Protein AF-A0A0H4T1W1-F1 (afdb_monomer_lite)

Structure (mmCIF, N/CA/C/O backbone):
data_AF-A0A0H4T1W1-F1
#
_entry.id   AF-A0A0H4T1W1-F1
#
loop_
_atom_site.group_PDB
_atom_site.id
_atom_site.type_symbol
_atom_site.label_atom_id
_atom_site.label_alt_id
_atom_site.label_comp_id
_atom_site.label_asym_id
_atom_site.label_entity_id
_atom_site.label_seq_id
_atom_site.pdbx_PDB_ins_code
_atom_site.Cartn_x
_atom_site.Cartn_y
_atom_site.Cartn_z
_atom_site.occupancy
_atom_site.B_iso_or_equiv
_atom_site.auth_seq_id
_atom_site.auth_comp_id
_atom_site.auth_asym_id
_atom_site.auth_atom_id
_atom_site.pdbx_PDB_model_num
ATOM 1 N N . MET A 1 1 ? 14.335 -17.352 -8.010 1.00 75.31 1 MET A N 1
ATOM 2 C CA . MET A 1 1 ? 13.497 -16.190 -8.379 1.00 75.31 1 MET A CA 1
ATOM 3 C C . MET A 1 1 ? 12.056 -16.653 -8.461 1.00 75.31 1 MET A C 1
ATOM 5 O O . MET A 1 1 ? 11.829 -17.712 -9.032 1.00 75.31 1 MET A O 1
ATOM 9 N N . LEU A 1 2 ? 11.121 -15.922 -7.853 1.00 85.44 2 LEU A N 1
ATOM 10 C CA . LEU A 1 2 ? 9.696 -16.267 -7.869 1.00 85.44 2 LEU A CA 1
ATOM 11 C C . LEU A 1 2 ? 9.125 -16.015 -9.271 1.00 85.44 2 LEU A C 1
ATOM 13 O O . LEU A 1 2 ? 9.263 -14.909 -9.785 1.00 85.44 2 LEU A O 1
ATOM 17 N N . MET A 1 3 ? 8.531 -17.041 -9.879 1.00 88.12 3 MET A N 1
ATOM 18 C CA . MET A 1 3 ? 7.918 -16.985 -11.210 1.00 88.12 3 MET A CA 1
ATOM 19 C C . MET A 1 3 ? 6.800 -18.039 -11.299 1.00 88.12 3 MET A C 1
ATOM 21 O O . MET A 1 3 ? 6.952 -19.116 -10.705 1.00 88.12 3 MET A O 1
ATOM 25 N N . PRO A 1 4 ? 5.686 -17.795 -12.015 1.00 91.62 4 PRO A N 1
ATOM 26 C CA . PRO A 1 4 ? 4.668 -18.810 -12.248 1.00 91.62 4 PRO A CA 1
ATOM 27 C C . PRO A 1 4 ? 5.246 -20.013 -12.999 1.00 91.62 4 PRO A C 1
ATOM 29 O O . PRO A 1 4 ? 5.919 -19.867 -14.017 1.00 91.62 4 PRO A O 1
ATOM 32 N N . LYS A 1 5 ? 4.929 -21.229 -12.541 1.00 91.44 5 LYS A N 1
ATOM 33 C CA . LYS A 1 5 ? 5.368 -22.465 -13.213 1.00 91.44 5 LYS A CA 1
ATOM 34 C C . LYS A 1 5 ? 4.719 -22.649 -14.589 1.00 91.44 5 LYS A C 1
ATOM 36 O O . LYS A 1 5 ? 5.340 -23.174 -15.507 1.00 91.44 5 LYS A O 1
ATOM 41 N N . ARG A 1 6 ? 3.448 -22.268 -14.726 1.00 89.69 6 ARG A N 1
ATOM 42 C CA . ARG A 1 6 ? 2.686 -22.374 -15.973 1.00 89.69 6 ARG A CA 1
ATOM 43 C C . ARG A 1 6 ? 1.658 -21.256 -16.025 1.00 89.69 6 ARG A C 1
ATOM 45 O O . ARG A 1 6 ? 0.899 -21.075 -15.078 1.00 89.69 6 ARG A O 1
ATOM 52 N N . THR A 1 7 ? 1.594 -20.570 -17.158 1.00 89.19 7 THR A N 1
ATOM 53 C CA . THR A 1 7 ? 0.636 -19.486 -17.393 1.00 89.19 7 THR A CA 1
ATOM 54 C C . THR A 1 7 ? -0.162 -19.796 -18.650 1.00 89.19 7 THR A C 1
ATOM 56 O O . THR A 1 7 ? 0.399 -20.246 -19.647 1.00 89.19 7 THR A O 1
ATOM 59 N N . ARG A 1 8 ? -1.479 -19.555 -18.622 1.00 91.31 8 ARG A N 1
ATOM 60 C CA . ARG A 1 8 ? -2.352 -19.756 -19.792 1.00 91.31 8 ARG A CA 1
ATOM 61 C C . ARG A 1 8 ? -1.965 -18.851 -20.966 1.00 91.31 8 ARG A C 1
ATOM 63 O O . ARG A 1 8 ? -2.040 -19.275 -22.112 1.00 91.31 8 ARG A O 1
ATOM 70 N N . TRP A 1 9 ? -1.535 -17.624 -20.673 1.00 89.12 9 TRP A N 1
ATOM 71 C CA . TRP A 1 9 ? -1.095 -16.649 -21.669 1.00 89.12 9 TRP A CA 1
ATOM 72 C C . TRP A 1 9 ? 0.284 -16.107 -21.327 1.00 89.12 9 TRP A C 1
ATOM 74 O O . TRP A 1 9 ? 0.556 -15.753 -20.183 1.00 89.12 9 TRP A O 1
ATOM 84 N N . ARG A 1 10 ? 1.134 -15.983 -22.348 1.00 86.12 10 ARG A N 1
ATOM 85 C CA . ARG A 1 10 ? 2.502 -15.475 -22.193 1.00 86.12 10 ARG A CA 1
ATOM 86 C C . ARG A 1 10 ? 2.558 -13.959 -21.974 1.00 86.12 10 ARG A C 1
ATOM 88 O O . ARG A 1 10 ? 3.456 -13.478 -21.303 1.00 86.12 10 ARG A O 1
ATOM 95 N N . LYS A 1 11 ? 1.622 -13.197 -22.548 1.00 87.88 11 LYS A N 1
ATOM 96 C CA . LYS A 1 11 ? 1.562 -11.729 -22.449 1.00 87.88 11 LYS A CA 1
ATOM 97 C C . LYS A 1 11 ? 0.203 -11.305 -21.919 1.00 87.88 11 LYS A C 1
ATOM 99 O O . LYS A 1 11 ? -0.813 -11.855 -22.336 1.00 87.88 11 LYS A O 1
ATOM 104 N N . GLN A 1 12 ? 0.194 -10.310 -21.040 1.00 89.31 12 GLN A N 1
ATOM 105 C CA . GLN A 1 12 ? -1.023 -9.732 -20.480 1.00 89.31 12 GLN A CA 1
ATOM 106 C C . GLN A 1 12 ? -0.997 -8.211 -20.621 1.00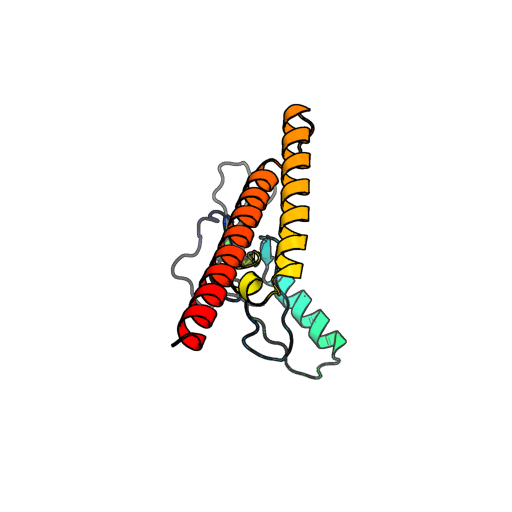 89.31 12 GLN A C 1
ATOM 108 O O . GLN A 1 12 ? 0.066 -7.589 -20.613 1.00 89.31 12 GLN A O 1
ATOM 113 N N . GLN A 1 13 ? -2.174 -7.595 -20.720 1.00 88.75 13 GLN A N 1
ATOM 114 C CA . GLN A 1 13 ? -2.284 -6.143 -20.621 1.00 88.75 13 GLN A CA 1
ATOM 115 C C . GLN A 1 13 ? -1.972 -5.698 -19.181 1.00 88.75 13 GLN A C 1
ATOM 117 O O . GLN A 1 13 ? -2.384 -6.337 -18.206 1.00 88.75 13 GLN A O 1
ATOM 122 N N . ARG A 1 14 ? -1.258 -4.576 -19.029 1.00 83.38 14 ARG A N 1
ATOM 123 C CA . ARG A 1 14 ? -0.844 -4.058 -17.710 1.00 83.38 14 ARG A CA 1
ATOM 124 C C . ARG A 1 14 ? -2.056 -3.750 -16.816 1.00 83.38 14 ARG A C 1
ATOM 126 O O . ARG A 1 14 ? -2.093 -4.159 -15.651 1.00 83.38 14 ARG A O 1
ATOM 133 N N . GLY A 1 15 ? -3.092 -3.140 -17.393 1.00 87.44 15 GLY A N 1
ATOM 134 C CA . GLY A 1 15 ? -4.283 -2.686 -16.672 1.00 87.44 15 GLY A CA 1
ATOM 135 C C . GLY A 1 15 ? -3.994 -1.492 -15.753 1.00 87.44 15 GLY A C 1
ATOM 136 O O . GLY A 1 15 ? -2.879 -0.978 -15.712 1.00 87.44 15 GLY A O 1
ATOM 137 N N . ASN A 1 16 ? -5.002 -1.058 -14.991 1.00 84.56 16 ASN A N 1
ATOM 138 C CA . ASN A 1 16 ? -4.945 0.194 -14.222 1.00 84.56 16 ASN A CA 1
ATOM 139 C C . ASN A 1 16 ? -4.809 -0.046 -12.715 1.00 84.56 16 ASN A C 1
ATOM 141 O O . ASN A 1 16 ? -5.515 -0.894 -12.170 1.00 84.56 16 ASN A O 1
ATOM 145 N N . MET A 1 17 ? -3.986 0.752 -12.017 1.00 83.44 17 MET A N 1
ATOM 146 C CA . MET A 1 17 ? -3.723 0.638 -10.567 1.00 83.44 17 MET A CA 1
ATOM 147 C C . MET A 1 17 ? -4.768 1.265 -9.629 1.00 83.44 17 MET A C 1
ATOM 149 O O . MET A 1 17 ? -4.600 1.216 -8.417 1.00 83.44 17 MET A O 1
ATOM 153 N N . ARG A 1 18 ? -5.888 1.768 -10.155 1.00 79.00 18 ARG A N 1
ATOM 154 C CA . ARG A 1 18 ? -6.905 2.494 -9.373 1.00 79.00 18 ARG A CA 1
ATOM 155 C C . ARG A 1 18 ? -7.528 1.658 -8.245 1.00 79.00 18 ARG A C 1
ATOM 157 O O . ARG A 1 18 ? -7.798 0.469 -8.433 1.00 79.00 18 ARG A O 1
ATOM 164 N N . GLY A 1 19 ? -7.826 2.317 -7.122 1.00 76.88 19 GLY A N 1
ATOM 165 C CA . GLY A 1 19 ? -8.551 1.770 -5.966 1.00 76.88 19 GLY A CA 1
ATOM 166 C C . GLY A 1 19 ? -7.677 0.998 -4.973 1.00 76.88 19 GLY A C 1
ATOM 167 O O . GLY A 1 19 ? -6.560 0.610 -5.307 1.00 76.88 19 GLY A O 1
ATOM 168 N N . ALA A 1 20 ? -8.218 0.736 -3.782 1.00 79.31 20 ALA A N 1
ATOM 169 C CA . ALA A 1 20 ? -7.534 0.052 -2.681 1.00 79.31 20 ALA A CA 1
ATOM 170 C C . ALA A 1 20 ? -7.261 -1.442 -2.950 1.00 79.31 20 ALA A C 1
ATOM 172 O O . ALA A 1 20 ? -7.776 -2.030 -3.914 1.00 79.31 20 ALA A O 1
ATOM 173 N N . ALA A 1 21 ? -6.430 -2.055 -2.102 1.00 80.81 21 ALA A N 1
ATOM 174 C CA . ALA A 1 21 ? -6.182 -3.494 -2.115 1.00 80.81 21 ALA A CA 1
ATOM 175 C C . ALA A 1 21 ? -7.475 -4.297 -1.880 1.00 80.81 21 ALA A C 1
ATOM 177 O O . ALA A 1 21 ? -8.235 -4.023 -0.950 1.00 80.81 21 ALA A O 1
ATOM 178 N N . LYS A 1 22 ? -7.710 -5.313 -2.723 1.00 82.50 22 LYS A N 1
ATOM 179 C CA . LYS A 1 22 ? -8.887 -6.194 -2.619 1.00 82.50 22 LYS A CA 1
ATOM 180 C C . LYS A 1 22 ? -8.785 -7.143 -1.418 1.00 82.50 22 LYS A C 1
ATOM 182 O O . LYS A 1 22 ? -9.789 -7.411 -0.772 1.00 82.50 22 LYS A O 1
ATOM 187 N N . ALA A 1 23 ? -7.583 -7.641 -1.131 1.00 81.62 23 ALA A N 1
ATOM 188 C CA . ALA A 1 23 ? -7.294 -8.614 -0.078 1.00 81.62 23 ALA A CA 1
ATOM 189 C C . ALA A 1 23 ? -5.867 -8.408 0.464 1.00 81.62 23 ALA A C 1
ATOM 191 O O . ALA A 1 23 ? -5.135 -7.566 -0.057 1.00 81.62 23 ALA A O 1
ATOM 192 N N . GLY A 1 24 ? -5.487 -9.167 1.499 1.00 80.25 24 GLY A N 1
ATOM 193 C CA . GLY A 1 24 ? -4.130 -9.137 2.062 1.00 80.25 24 GLY A CA 1
ATOM 194 C C . GLY A 1 24 ? -3.811 -7.877 2.869 1.00 80.25 24 GLY A C 1
ATOM 195 O O . GLY A 1 24 ? -2.664 -7.456 2.916 1.00 80.25 24 GLY A O 1
ATOM 196 N N . THR A 1 25 ? -4.825 -7.240 3.463 1.00 82.12 25 THR A N 1
ATOM 197 C CA . THR A 1 25 ? -4.654 -5.996 4.237 1.00 82.12 25 THR A CA 1
ATOM 198 C C . THR A 1 25 ? -4.491 -6.210 5.738 1.00 82.12 25 THR A C 1
ATOM 200 O O . THR A 1 25 ? -4.282 -5.241 6.449 1.00 82.12 25 THR A O 1
ATOM 203 N N . ARG A 1 26 ? -4.659 -7.438 6.233 1.00 83.56 26 ARG A N 1
ATOM 204 C CA . ARG A 1 26 ? -4.497 -7.794 7.648 1.00 83.56 26 ARG A CA 1
ATOM 205 C C . ARG A 1 26 ? -3.362 -8.801 7.777 1.00 83.56 26 ARG A C 1
ATOM 207 O O . ARG A 1 26 ? -3.101 -9.546 6.828 1.00 83.56 26 ARG A O 1
ATOM 214 N N . VAL A 1 27 ? -2.716 -8.828 8.937 1.00 87.31 27 VAL A N 1
ATOM 215 C CA . VAL A 1 27 ? -1.699 -9.833 9.259 1.00 87.31 27 VAL A CA 1
ATOM 216 C C . VAL A 1 27 ? -2.402 -11.180 9.414 1.00 87.31 27 VAL A C 1
ATOM 218 O O . VAL A 1 27 ? -3.273 -11.332 10.262 1.00 87.31 27 VAL A O 1
ATOM 221 N N . ALA A 1 28 ? -2.084 -12.127 8.532 1.00 85.00 28 ALA A N 1
ATOM 222 C CA . ALA A 1 28 ? -2.649 -13.478 8.573 1.00 85.00 28 ALA A CA 1
ATOM 223 C C . ALA A 1 28 ? -1.730 -14.472 9.300 1.00 85.00 28 ALA A C 1
ATOM 225 O O . ALA A 1 28 ? -2.199 -15.476 9.823 1.00 85.00 28 ALA A O 1
ATOM 226 N N . PHE A 1 29 ? -0.423 -14.198 9.312 1.00 86.81 29 PHE A N 1
ATOM 227 C CA . PHE A 1 29 ? 0.598 -15.067 9.884 1.00 86.81 29 PHE A CA 1
ATOM 228 C C . PHE A 1 29 ? 1.653 -14.230 10.601 1.00 86.81 29 PHE A C 1
ATOM 230 O O . PHE A 1 29 ? 2.063 -13.191 10.081 1.00 86.81 29 PHE A O 1
ATOM 237 N N . GLY A 1 30 ? 2.142 -14.743 11.731 1.00 89.12 30 GLY A N 1
ATOM 238 C CA . GLY A 1 30 ? 3.110 -14.048 12.578 1.00 89.12 30 GLY A CA 1
ATOM 239 C C . GLY A 1 30 ? 2.498 -12.872 13.337 1.00 89.12 30 GLY A C 1
ATOM 240 O O . GLY A 1 30 ? 1.298 -12.621 13.252 1.00 89.12 30 GLY A O 1
ATOM 241 N N . ASP A 1 31 ? 3.351 -12.159 14.065 1.00 88.81 31 ASP A N 1
ATOM 242 C CA . ASP A 1 31 ? 2.921 -11.088 14.972 1.00 88.81 31 ASP A CA 1
ATOM 243 C C . ASP A 1 31 ? 2.915 -9.708 14.292 1.00 88.81 31 ASP A C 1
ATOM 245 O O . ASP A 1 31 ? 2.173 -8.811 14.682 1.00 88.81 31 ASP A O 1
ATOM 249 N N . TYR A 1 32 ? 3.715 -9.540 13.232 1.00 89.00 32 TYR A N 1
ATOM 250 C CA . TYR A 1 32 ? 3.913 -8.266 12.537 1.00 89.00 32 TYR A CA 1
ATOM 251 C C . TYR A 1 32 ? 3.823 -8.429 11.016 1.00 89.00 32 TYR A C 1
ATOM 253 O O . TYR A 1 32 ? 4.146 -9.483 10.465 1.00 89.00 32 TYR A O 1
ATOM 261 N N . GLY A 1 33 ? 3.437 -7.359 10.314 1.00 89.69 33 GLY A N 1
ATOM 262 C CA . GLY A 1 33 ? 3.359 -7.335 8.853 1.00 89.69 33 GLY A CA 1
ATOM 263 C C . GLY A 1 33 ? 3.752 -5.988 8.252 1.00 89.69 33 GLY A C 1
ATOM 264 O O . GLY A 1 33 ? 3.617 -4.945 8.884 1.00 89.69 33 GLY A O 1
ATOM 265 N N . LEU A 1 34 ? 4.232 -6.022 7.007 1.00 88.31 34 LEU A N 1
ATOM 266 C CA . LEU A 1 34 ? 4.541 -4.829 6.218 1.00 88.31 34 LEU A CA 1
ATOM 267 C C . LEU A 1 34 ? 3.395 -4.537 5.249 1.00 88.31 34 LEU A C 1
ATOM 269 O O . LEU A 1 34 ? 3.025 -5.390 4.439 1.00 88.31 34 LEU A O 1
ATOM 273 N N . GLN A 1 35 ? 2.860 -3.319 5.314 1.00 86.75 35 GLN A N 1
ATOM 274 C CA . GLN A 1 35 ? 1.753 -2.870 4.477 1.00 86.75 35 GLN A CA 1
ATOM 275 C C . GLN A 1 35 ? 2.217 -1.803 3.484 1.00 86.75 35 GLN A C 1
ATOM 277 O O . GLN A 1 35 ? 2.948 -0.880 3.833 1.00 86.75 35 GLN A O 1
ATOM 282 N N . ALA A 1 36 ? 1.765 -1.913 2.234 1.00 86.19 36 ALA A N 1
ATOM 283 C CA . ALA A 1 36 ? 1.965 -0.854 1.257 1.00 86.19 36 ALA A CA 1
ATOM 284 C C . ALA A 1 36 ? 1.089 0.356 1.612 1.00 86.19 36 ALA A C 1
ATOM 286 O O . ALA A 1 36 ? -0.106 0.202 1.881 1.00 86.19 36 ALA A O 1
ATOM 287 N N . VAL A 1 37 ? 1.672 1.551 1.554 1.00 83.94 37 VAL A N 1
ATOM 288 C CA . VAL A 1 37 ? 0.941 2.823 1.683 1.00 83.94 37 VAL A CA 1
ATOM 289 C C . VAL A 1 37 ? 0.449 3.283 0.310 1.00 83.94 37 VAL A C 1
ATOM 291 O O . VAL A 1 37 ? -0.695 3.703 0.150 1.00 83.94 37 VAL A O 1
ATOM 294 N N . GLU A 1 38 ? 1.278 3.097 -0.717 1.00 80.62 38 GLU A N 1
ATOM 295 C CA . GLU A 1 38 ? 1.012 3.545 -2.080 1.00 80.62 38 GLU A CA 1
ATOM 296 C C . GLU A 1 38 ? 0.899 2.372 -3.064 1.00 80.62 38 GLU A C 1
ATOM 298 O O . GLU A 1 38 ? 1.468 1.297 -2.845 1.00 80.62 38 GLU A O 1
ATOM 303 N N . PRO A 1 39 ? 0.135 2.531 -4.161 1.00 87.12 39 PRO A N 1
ATOM 304 C CA . PRO A 1 39 ? 0.088 1.531 -5.212 1.00 87.12 39 PRO A CA 1
ATOM 305 C C . PRO A 1 39 ? 1.361 1.557 -6.066 1.00 87.12 39 PRO A C 1
ATOM 307 O O . PRO A 1 39 ? 1.743 2.593 -6.602 1.00 87.12 39 PRO A O 1
ATOM 310 N N . GLY A 1 40 ? 1.957 0.389 -6.284 1.00 88.56 40 GLY A N 1
ATOM 311 C CA . GLY A 1 40 ? 3.169 0.238 -7.080 1.00 88.56 40 GLY A CA 1
ATOM 312 C C . GLY A 1 40 ? 3.279 -1.142 -7.715 1.00 88.56 40 GLY A C 1
ATOM 313 O O . GLY A 1 40 ? 2.684 -2.120 -7.255 1.00 88.56 40 GLY A O 1
ATOM 314 N N . TRP A 1 41 ? 4.049 -1.225 -8.795 1.00 89.81 41 TRP A N 1
ATOM 315 C CA . TRP A 1 41 ? 4.465 -2.509 -9.343 1.00 89.81 41 TRP A CA 1
ATOM 316 C C . TRP A 1 41 ? 5.732 -2.972 -8.635 1.00 89.81 41 TRP A C 1
ATOM 318 O O . TRP A 1 41 ? 6.706 -2.227 -8.580 1.00 89.81 41 TRP A O 1
ATOM 328 N N . VAL A 1 42 ? 5.714 -4.195 -8.112 1.00 91.75 42 VAL A N 1
ATOM 329 C CA . VAL A 1 42 ? 6.850 -4.787 -7.401 1.00 91.75 42 VAL A CA 1
ATOM 330 C C . VAL A 1 42 ? 7.391 -5.955 -8.215 1.00 91.75 42 VAL A C 1
ATOM 332 O O . VAL A 1 42 ? 6.635 -6.826 -8.645 1.00 91.75 42 VAL A O 1
ATOM 335 N N . THR A 1 43 ? 8.698 -5.975 -8.453 1.00 92.88 43 THR A N 1
ATOM 336 C CA . THR A 1 43 ? 9.360 -7.027 -9.231 1.00 92.88 43 THR A CA 1
ATOM 337 C C . THR A 1 43 ? 9.722 -8.227 -8.359 1.00 92.88 43 THR A C 1
ATOM 339 O O . THR A 1 43 ? 9.944 -8.104 -7.151 1.00 92.88 43 THR A O 1
ATOM 342 N N . ALA A 1 44 ? 9.877 -9.400 -8.981 1.00 92.19 44 ALA A N 1
ATOM 343 C CA . ALA A 1 44 ? 10.407 -10.585 -8.300 1.00 92.19 44 ALA A CA 1
ATOM 344 C C . ALA A 1 44 ? 11.777 -10.324 -7.631 1.00 92.19 44 ALA A C 1
ATOM 346 O O . ALA A 1 44 ? 12.063 -10.875 -6.567 1.00 92.19 44 ALA A O 1
ATOM 347 N N . ARG A 1 45 ? 12.609 -9.454 -8.229 1.00 91.56 45 ARG A N 1
ATOM 348 C CA . ARG A 1 45 ? 13.909 -9.022 -7.679 1.00 91.56 45 ARG A CA 1
ATOM 349 C C . ARG A 1 45 ? 13.758 -8.249 -6.382 1.00 91.56 45 ARG A C 1
ATOM 351 O O . ARG A 1 45 ? 14.484 -8.524 -5.435 1.00 91.56 45 ARG A O 1
ATOM 358 N N . GLN A 1 46 ? 12.824 -7.302 -6.338 1.00 93.62 46 GLN A N 1
ATOM 359 C CA . GLN A 1 46 ? 12.578 -6.481 -5.153 1.00 93.62 46 GLN A CA 1
ATOM 360 C C . GLN A 1 46 ? 12.054 -7.325 -3.987 1.00 93.62 46 GLN A C 1
ATOM 362 O O . GLN A 1 46 ? 12.515 -7.153 -2.863 1.00 93.62 46 GLN A O 1
ATOM 367 N N . ILE A 1 47 ? 11.159 -8.283 -4.260 1.00 93.50 47 ILE A N 1
ATOM 368 C CA . ILE A 1 47 ? 10.657 -9.222 -3.242 1.00 93.50 47 ILE A CA 1
ATOM 369 C C . ILE A 1 47 ? 11.808 -10.048 -2.663 1.00 93.50 47 ILE A C 1
ATOM 371 O O . ILE A 1 47 ? 11.941 -10.164 -1.445 1.00 93.50 47 ILE A O 1
ATOM 375 N N . GLU A 1 48 ? 12.667 -10.597 -3.524 1.00 94.31 48 GLU A N 1
ATOM 376 C CA . GLU A 1 48 ? 13.795 -11.409 -3.072 1.00 94.31 48 GLU A CA 1
ATOM 377 C C . GLU A 1 48 ? 14.834 -10.573 -2.315 1.00 94.31 48 GLU A C 1
ATOM 379 O O . GLU A 1 48 ? 15.321 -11.002 -1.272 1.00 94.31 48 GLU A O 1
ATOM 384 N N . ALA A 1 49 ? 15.124 -9.356 -2.780 1.00 94.38 49 ALA A N 1
ATOM 385 C CA . ALA A 1 49 ? 16.020 -8.433 -2.092 1.00 94.38 49 ALA A CA 1
ATOM 386 C C . ALA A 1 49 ? 15.506 -8.091 -0.684 1.00 94.38 49 ALA A C 1
ATOM 388 O O . ALA A 1 49 ? 16.262 -8.190 0.283 1.00 94.38 49 ALA A O 1
ATOM 389 N N . ALA A 1 50 ? 14.214 -7.771 -0.553 1.00 94.31 50 ALA A N 1
ATOM 390 C CA . ALA A 1 50 ? 13.580 -7.501 0.734 1.00 94.31 50 ALA A CA 1
ATOM 391 C C . ALA A 1 50 ? 13.638 -8.723 1.666 1.00 94.31 50 ALA A C 1
ATOM 393 O O . ALA A 1 50 ? 14.054 -8.609 2.820 1.00 94.31 50 ALA A O 1
ATOM 394 N N . ARG A 1 51 ? 13.310 -9.918 1.159 1.00 94.38 51 ARG A N 1
ATOM 395 C CA . ARG A 1 51 ? 13.389 -11.172 1.925 1.00 94.38 51 ARG A CA 1
ATOM 396 C C . ARG A 1 51 ? 14.809 -11.445 2.421 1.00 94.38 51 ARG A C 1
ATOM 398 O O . ARG A 1 51 ? 15.008 -11.793 3.587 1.00 94.38 51 ARG A O 1
ATOM 405 N N . VAL A 1 52 ? 15.807 -11.311 1.549 1.00 93.56 52 VAL A N 1
ATOM 406 C CA . VAL A 1 52 ? 17.218 -11.530 1.896 1.00 93.56 52 VAL A CA 1
ATOM 407 C C . VAL A 1 52 ? 17.676 -10.517 2.945 1.00 93.56 52 VAL A C 1
ATOM 409 O O . VAL A 1 52 ? 18.327 -10.914 3.909 1.00 93.56 52 VAL A O 1
ATOM 412 N N . ALA A 1 53 ? 17.306 -9.242 2.810 1.00 95.19 53 ALA A N 1
ATOM 413 C CA . ALA A 1 53 ? 17.629 -8.211 3.793 1.00 95.19 53 ALA A CA 1
ATOM 414 C C . ALA A 1 53 ? 17.048 -8.540 5.179 1.00 95.19 53 ALA A C 1
ATOM 416 O O . ALA A 1 53 ? 17.793 -8.573 6.159 1.00 95.19 53 ALA A O 1
ATOM 417 N N . MET A 1 54 ? 15.757 -8.885 5.255 1.00 92.69 54 MET A N 1
ATOM 418 C CA . MET A 1 54 ? 15.101 -9.256 6.516 1.00 92.69 54 MET A CA 1
ATOM 419 C C . MET A 1 54 ? 15.724 -10.512 7.137 1.00 92.69 54 MET A C 1
ATOM 421 O O . MET A 1 54 ? 16.089 -10.518 8.309 1.00 92.69 54 MET A O 1
ATOM 425 N N . THR A 1 55 ? 15.912 -11.574 6.350 1.00 92.88 55 THR A N 1
ATOM 426 C CA . THR A 1 55 ? 16.484 -12.834 6.863 1.00 92.88 55 THR A CA 1
ATOM 427 C C . THR A 1 55 ? 17.936 -12.691 7.319 1.00 92.88 55 THR A C 1
ATOM 429 O O . THR A 1 55 ? 18.336 -13.349 8.280 1.00 92.88 55 THR A O 1
ATOM 432 N N . ARG A 1 56 ? 18.730 -11.823 6.678 1.00 93.38 56 ARG A N 1
ATOM 433 C CA . ARG A 1 56 ? 20.087 -11.485 7.136 1.00 93.38 56 ARG A CA 1
ATOM 434 C C . ARG A 1 56 ? 20.064 -10.704 8.443 1.00 93.38 56 ARG A C 1
ATOM 436 O O . ARG A 1 56 ? 20.849 -11.022 9.330 1.00 93.38 56 ARG A O 1
ATOM 443 N N . HIS A 1 57 ? 19.164 -9.731 8.573 1.00 93.12 57 HIS A N 1
ATOM 444 C CA . HIS A 1 57 ? 19.049 -8.912 9.778 1.00 93.12 57 HIS A CA 1
ATOM 445 C C . HIS A 1 57 ? 18.712 -9.753 11.016 1.00 93.12 57 HIS A C 1
ATOM 447 O O . HIS A 1 57 ? 19.359 -9.618 12.049 1.00 93.12 57 HIS A O 1
ATOM 453 N N . ILE A 1 58 ? 17.792 -10.713 10.878 1.00 92.25 58 ILE A N 1
ATOM 454 C CA . ILE A 1 58 ? 17.408 -11.630 11.964 1.00 92.25 58 ILE A CA 1
ATOM 455 C C . ILE A 1 58 ? 18.427 -12.788 12.111 1.00 92.25 58 ILE A C 1
ATOM 457 O O . ILE A 1 58 ? 18.209 -13.736 12.857 1.00 92.25 58 ILE A O 1
ATOM 461 N N . LYS A 1 59 ? 19.564 -12.754 11.394 1.00 91.88 59 LYS A N 1
ATOM 462 C CA . LYS A 1 59 ? 20.617 -13.792 11.410 1.00 91.88 59 LYS A CA 1
ATOM 463 C C . LYS A 1 59 ? 20.076 -15.205 11.147 1.00 91.88 59 LYS A C 1
ATOM 465 O O . LYS A 1 59 ? 20.551 -16.179 11.721 1.00 91.88 59 LYS A O 1
ATOM 470 N N . ARG A 1 60 ? 19.083 -15.314 10.254 1.00 85.50 60 ARG A N 1
ATOM 471 C CA . ARG A 1 60 ? 18.322 -16.543 9.946 1.00 85.50 60 ARG A CA 1
ATOM 472 C C . ARG A 1 60 ? 17.531 -17.127 11.129 1.00 85.50 60 ARG A C 1
ATOM 474 O O . ARG A 1 60 ? 17.076 -18.263 11.040 1.00 85.50 60 ARG A O 1
ATOM 481 N N . GLY A 1 61 ? 17.335 -16.360 12.199 1.00 86.81 61 GLY A N 1
ATOM 482 C CA . GLY A 1 61 ? 16.352 -16.647 13.238 1.00 86.81 61 GLY A CA 1
ATOM 483 C C . GLY A 1 61 ? 14.940 -16.264 12.787 1.00 86.81 61 GLY A C 1
ATOM 484 O O . GLY A 1 61 ? 14.754 -15.321 12.019 1.00 86.81 61 GLY A O 1
ATOM 485 N N . GLY A 1 62 ? 13.932 -16.995 13.260 1.00 88.38 62 GLY A N 1
ATOM 486 C CA . GLY A 1 62 ? 12.525 -16.707 12.971 1.00 88.38 62 GLY A CA 1
ATOM 487 C C . GLY A 1 62 ? 12.038 -17.141 11.581 1.00 88.38 62 GLY A C 1
ATOM 488 O O . GLY A 1 62 ? 12.775 -17.689 10.760 1.00 88.38 62 GLY A O 1
ATOM 489 N N . LYS A 1 63 ? 10.742 -16.922 11.333 1.00 91.25 63 LYS A N 1
ATOM 490 C CA . LYS A 1 63 ? 10.061 -17.253 10.072 1.00 91.25 63 LYS A CA 1
ATOM 491 C C . LYS A 1 63 ? 9.601 -15.969 9.387 1.00 91.25 63 LYS A C 1
ATOM 493 O O . LYS A 1 63 ? 9.003 -15.111 10.024 1.00 91.25 63 LYS A O 1
ATOM 498 N N . VAL A 1 64 ? 9.855 -15.860 8.083 1.00 92.44 64 VAL A N 1
ATOM 499 C CA . VAL A 1 64 ? 9.414 -14.732 7.250 1.00 92.44 64 VAL A CA 1
ATOM 500 C C . VAL A 1 64 ? 8.409 -15.248 6.230 1.00 92.44 64 VAL A C 1
ATOM 502 O O . VAL A 1 64 ? 8.725 -16.141 5.444 1.00 92.44 64 VAL A O 1
ATOM 505 N N . TRP A 1 65 ? 7.211 -14.671 6.231 1.00 92.25 65 TRP A N 1
ATOM 506 C CA . TRP A 1 65 ? 6.138 -15.019 5.304 1.00 92.25 65 TRP A CA 1
ATOM 507 C C . TRP A 1 65 ? 6.077 -14.006 4.159 1.00 92.25 65 TRP A C 1
ATOM 509 O O . TRP A 1 65 ? 6.063 -12.799 4.391 1.00 92.25 65 TRP A O 1
ATOM 519 N N . ILE A 1 66 ? 6.023 -14.488 2.915 1.00 92.31 66 ILE A N 1
ATOM 520 C CA . ILE A 1 66 ? 5.825 -13.643 1.730 1.00 92.31 66 ILE A CA 1
ATOM 521 C C . ILE A 1 66 ? 4.383 -13.810 1.262 1.00 92.31 66 ILE A C 1
ATOM 523 O O . ILE A 1 66 ? 4.003 -14.867 0.768 1.00 92.31 66 ILE A O 1
ATOM 527 N N . MET A 1 67 ? 3.595 -12.744 1.392 1.00 90.19 67 MET A N 1
ATOM 528 C CA . MET A 1 67 ? 2.163 -12.735 1.055 1.00 90.19 67 MET A CA 1
ATOM 529 C C . MET A 1 67 ? 1.865 -12.227 -0.360 1.00 90.19 67 MET A C 1
ATOM 531 O O . MET A 1 67 ? 0.706 -12.046 -0.730 1.00 90.19 67 MET A O 1
ATOM 535 N N . VAL A 1 68 ? 2.901 -11.959 -1.154 1.00 89.75 68 VAL A N 1
ATOM 536 C CA . VAL A 1 68 ? 2.777 -11.361 -2.483 1.00 89.75 68 VAL A CA 1
ATOM 537 C C . VAL A 1 68 ? 3.569 -12.191 -3.490 1.00 89.75 68 VAL A C 1
ATOM 539 O O . VAL A 1 68 ? 4.719 -12.541 -3.236 1.00 89.75 68 VAL A O 1
ATOM 542 N N . PHE A 1 69 ? 2.970 -12.491 -4.643 1.00 91.75 69 PHE A N 1
ATOM 543 C CA . PHE A 1 69 ? 3.584 -13.312 -5.684 1.00 91.75 69 PHE A CA 1
ATOM 544 C C . PHE A 1 69 ? 3.592 -12.584 -7.040 1.00 91.75 69 PHE A C 1
ATOM 546 O O . PHE A 1 69 ? 2.545 -12.076 -7.439 1.00 91.75 69 PHE A O 1
ATOM 553 N N . PRO A 1 70 ? 4.734 -12.523 -7.755 1.00 92.25 70 PRO A N 1
ATOM 554 C CA . PRO A 1 70 ? 4.830 -11.923 -9.086 1.00 92.25 70 PRO A CA 1
ATOM 555 C C . PRO A 1 70 ? 4.185 -12.837 -10.133 1.00 92.25 70 PRO A C 1
ATOM 557 O O . PRO A 1 70 ? 4.813 -13.755 -10.647 1.00 92.25 70 PRO A O 1
ATOM 560 N N . ASP A 1 71 ? 2.910 -12.601 -10.428 1.00 90.44 71 ASP A N 1
ATOM 561 C CA . ASP A 1 71 ? 2.108 -13.409 -11.352 1.00 90.44 71 ASP A CA 1
ATOM 562 C C . ASP A 1 71 ? 1.954 -12.791 -12.746 1.00 90.44 71 ASP A C 1
ATOM 564 O O . ASP A 1 71 ? 1.560 -13.479 -13.695 1.00 90.44 71 ASP A O 1
ATOM 568 N N . LYS A 1 72 ? 2.230 -11.491 -12.887 1.00 89.00 72 LYS A N 1
ATOM 569 C CA . LYS A 1 72 ? 1.955 -10.767 -14.123 1.00 89.00 72 LYS A CA 1
ATOM 570 C C . LYS A 1 72 ? 3.223 -10.495 -14.931 1.00 89.00 72 LYS A C 1
ATOM 572 O O . LYS A 1 72 ? 4.056 -9.708 -14.482 1.00 89.00 72 LYS A O 1
ATOM 577 N N . PRO A 1 73 ? 3.310 -10.999 -16.175 1.00 89.69 73 PRO A N 1
ATOM 578 C CA . PRO A 1 73 ? 4.431 -10.699 -17.050 1.00 89.69 73 PRO A CA 1
ATOM 579 C C . PRO A 1 73 ? 4.381 -9.258 -17.536 1.00 89.69 73 PRO A C 1
ATOM 581 O O . PRO A 1 73 ? 3.375 -8.805 -18.096 1.00 89.69 73 PRO A O 1
ATOM 584 N N . VAL A 1 74 ? 5.489 -8.540 -17.361 1.00 87.94 74 VAL A N 1
ATOM 585 C CA . VAL A 1 74 ? 5.642 -7.170 -17.844 1.00 87.94 74 VAL A CA 1
ATOM 586 C C . VAL A 1 74 ? 6.493 -7.159 -19.100 1.00 87.94 74 VAL A C 1
ATOM 588 O O . VAL A 1 74 ? 7.673 -7.480 -19.079 1.00 87.94 74 VAL A O 1
ATOM 591 N N . THR A 1 75 ? 5.892 -6.771 -20.223 1.00 87.00 75 THR A N 1
ATOM 592 C CA . THR A 1 75 ? 6.576 -6.705 -21.517 1.00 87.00 75 THR A CA 1
ATOM 593 C C . THR A 1 75 ? 7.433 -5.448 -21.647 1.00 87.00 75 THR A C 1
ATOM 595 O O . THR A 1 75 ? 7.033 -4.361 -21.214 1.00 87.00 75 THR A O 1
ATOM 598 N N . GLN A 1 76 ? 8.594 -5.592 -22.282 1.00 84.31 76 GLN A N 1
ATOM 599 C CA . GLN A 1 76 ? 9.488 -4.493 -22.646 1.00 84.31 76 GLN A CA 1
ATOM 600 C C . GLN A 1 76 ? 9.857 -4.590 -24.128 1.00 84.31 76 GLN A C 1
ATOM 602 O O . GLN A 1 76 ? 9.690 -5.635 -24.761 1.00 84.31 76 GLN A O 1
ATOM 607 N N . LYS A 1 77 ? 10.294 -3.472 -24.705 1.00 83.38 77 LYS A N 1
ATOM 608 C CA . LYS A 1 77 ? 10.876 -3.471 -26.047 1.00 83.38 77 LYS A CA 1
ATOM 609 C C . LYS A 1 77 ? 12.385 -3.665 -25.936 1.00 83.38 77 LYS A C 1
ATOM 611 O O . LYS A 1 77 ? 12.962 -3.197 -24.955 1.00 83.38 77 LYS A O 1
ATOM 616 N N . PRO A 1 78 ? 13.011 -4.327 -26.917 1.00 83.44 78 PRO A N 1
ATOM 617 C CA . PRO A 1 78 ? 14.460 -4.318 -27.029 1.00 83.44 78 PRO A CA 1
ATOM 618 C C . PRO A 1 78 ? 14.980 -2.880 -27.119 1.00 83.44 78 PRO A C 1
ATOM 620 O O . PRO A 1 78 ? 14.308 -2.010 -27.688 1.00 83.44 78 PRO A O 1
ATOM 623 N N . ALA A 1 79 ? 16.165 -2.641 -26.561 1.00 82.00 79 ALA A N 1
ATOM 624 C CA . ALA A 1 79 ? 16.847 -1.363 -26.719 1.00 82.00 79 ALA A CA 1
ATOM 625 C C . ALA A 1 79 ? 17.003 -1.029 -28.216 1.00 82.00 79 ALA A C 1
ATOM 627 O O . ALA A 1 79 ? 17.079 -1.935 -29.042 1.00 82.00 79 ALA A O 1
ATOM 628 N N . GLU A 1 80 ? 16.997 0.265 -28.555 1.00 79.31 80 GLU A N 1
ATOM 629 C CA . GLU A 1 80 ? 17.290 0.781 -29.910 1.00 79.31 80 GLU A CA 1
ATOM 630 C C . GLU A 1 80 ? 16.232 0.486 -30.993 1.00 79.31 80 GLU A C 1
ATOM 632 O O . GLU A 1 80 ? 16.431 0.780 -32.170 1.00 79.31 80 GLU A O 1
ATOM 637 N N . THR A 1 81 ? 15.061 -0.039 -30.619 1.00 78.31 81 THR A N 1
ATOM 638 C CA . THR A 1 81 ? 14.012 -0.398 -31.587 1.00 78.31 81 THR A CA 1
ATOM 639 C C . THR A 1 81 ? 12.916 0.659 -31.733 1.00 78.31 81 THR A C 1
ATOM 641 O O . THR A 1 81 ? 12.473 1.293 -30.773 1.00 78.31 81 THR A O 1
ATOM 644 N N . ALA A 1 82 ? 12.428 0.826 -32.967 1.00 73.50 82 ALA A N 1
ATOM 645 C CA . ALA A 1 82 ? 11.340 1.743 -33.288 1.00 73.50 82 ALA A CA 1
ATOM 646 C C . ALA A 1 82 ? 10.018 1.366 -32.591 1.00 73.50 82 ALA A C 1
ATOM 648 O O . ALA A 1 82 ? 9.717 0.201 -32.311 1.00 73.50 82 ALA A O 1
ATOM 649 N N . ALA A 1 83 ? 9.151 2.362 -32.377 1.00 72.75 83 ALA A N 1
ATOM 650 C CA . ALA A 1 83 ? 7.925 2.215 -31.593 1.00 72.75 83 ALA A CA 1
ATOM 651 C C . ALA A 1 83 ? 6.946 1.135 -32.107 1.00 72.75 83 ALA A C 1
ATOM 653 O O . ALA A 1 83 ? 6.145 0.634 -31.316 1.00 72.75 83 ALA A O 1
ATOM 654 N N . ARG A 1 84 ? 7.006 0.743 -33.384 1.00 72.12 84 ARG A N 1
ATOM 655 C CA . ARG A 1 84 ? 6.079 -0.228 -33.991 1.00 72.12 84 ARG A CA 1
ATOM 656 C C . ARG A 1 84 ? 6.482 -1.697 -33.839 1.00 72.12 84 ARG A C 1
ATOM 658 O O . ARG A 1 84 ? 5.708 -2.561 -34.240 1.00 72.12 84 ARG A O 1
ATOM 665 N N . GLN A 1 85 ? 7.645 -2.002 -33.262 1.00 74.44 85 GLN A N 1
ATOM 666 C CA . GLN A 1 85 ? 8.066 -3.394 -33.104 1.00 74.44 85 GLN A CA 1
ATOM 667 C C . GLN A 1 85 ? 7.293 -4.151 -32.004 1.00 74.44 85 GLN A C 1
ATOM 669 O O . GLN A 1 85 ? 6.897 -3.562 -30.985 1.00 74.44 85 GLN A O 1
ATOM 674 N N . PRO A 1 86 ? 7.086 -5.472 -32.187 1.00 72.25 86 PRO A N 1
ATOM 675 C CA . PRO A 1 86 ? 6.401 -6.316 -31.217 1.00 72.25 86 PRO A CA 1
ATOM 676 C C . PRO A 1 86 ? 7.201 -6.425 -29.913 1.00 72.25 86 PRO A C 1
ATOM 678 O O . PRO A 1 86 ? 8.371 -6.790 -29.900 1.00 72.25 86 PRO A O 1
ATOM 681 N N . GLN A 1 87 ? 6.542 -6.147 -28.786 1.00 78.88 87 GLN A N 1
ATOM 682 C CA . GLN A 1 87 ? 7.168 -6.209 -27.459 1.00 78.88 87 GLN A CA 1
ATOM 683 C C . GLN A 1 87 ? 7.512 -7.653 -27.071 1.00 78.88 87 GLN A C 1
ATOM 685 O O . GLN A 1 87 ? 6.746 -8.572 -27.377 1.00 78.88 87 GLN A O 1
ATOM 690 N N . THR A 1 88 ? 8.599 -7.866 -26.335 1.00 75.50 88 THR A N 1
ATOM 691 C CA . THR A 1 88 ? 8.967 -9.163 -25.747 1.00 75.50 88 THR A CA 1
ATOM 692 C C . THR A 1 88 ? 8.500 -9.237 -24.292 1.00 75.50 88 THR A C 1
ATOM 694 O O . THR A 1 88 ? 8.128 -8.229 -23.693 1.00 75.50 88 THR A O 1
ATOM 697 N N . VAL A 1 89 ? 8.416 -10.447 -23.731 1.00 73.62 89 VAL A N 1
ATOM 698 C CA . VAL A 1 89 ? 8.122 -10.608 -22.297 1.00 73.62 89 VAL A CA 1
ATOM 699 C C . VAL A 1 89 ? 9.361 -10.255 -21.488 1.00 73.62 89 VAL A C 1
ATOM 701 O O . VAL A 1 89 ? 10.439 -10.759 -21.783 1.00 73.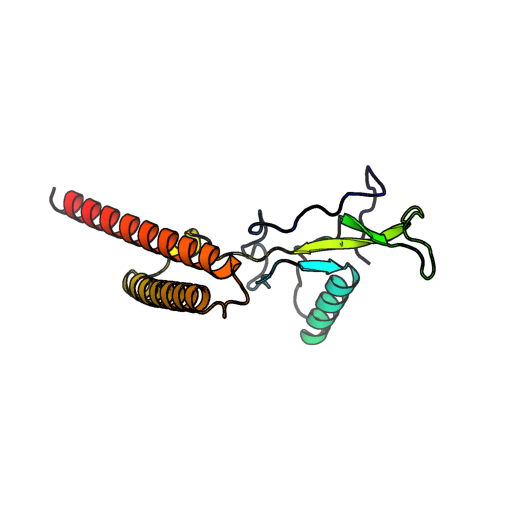62 89 VAL A O 1
ATOM 704 N N . GLY A 1 90 ? 9.202 -9.355 -20.524 1.00 72.31 90 GLY A N 1
ATOM 705 C CA . GLY A 1 90 ? 10.214 -9.020 -19.530 1.00 72.31 90 GLY A CA 1
ATOM 706 C C . GLY A 1 90 ? 9.895 -9.694 -18.198 1.00 72.31 90 GLY A C 1
ATOM 707 O O . GLY A 1 90 ? 9.311 -10.773 -18.167 1.00 72.31 90 GLY A O 1
ATOM 708 N N . GLU A 1 91 ? 10.291 -9.056 -17.100 1.00 77.88 91 GLU A N 1
ATOM 709 C CA . GLU A 1 91 ? 10.156 -9.618 -15.754 1.00 77.88 91 GLU A CA 1
ATOM 710 C C . GLU A 1 91 ? 8.716 -9.655 -15.248 1.00 77.88 91 GLU A C 1
ATOM 712 O O . GLU A 1 91 ? 7.924 -8.741 -15.494 1.00 77.88 91 GLU A O 1
ATOM 717 N N . ASP A 1 92 ? 8.409 -10.686 -14.466 1.00 78.81 92 ASP A N 1
ATOM 718 C CA . ASP A 1 92 ? 7.135 -10.786 -13.774 1.00 78.81 92 ASP A CA 1
ATOM 719 C C . ASP A 1 92 ? 7.084 -9.814 -12.593 1.00 78.81 92 ASP A C 1
ATOM 721 O O . ASP A 1 92 ? 8.027 -9.663 -11.802 1.00 78.81 92 ASP A O 1
ATOM 725 N N . GLN A 1 93 ? 5.950 -9.134 -12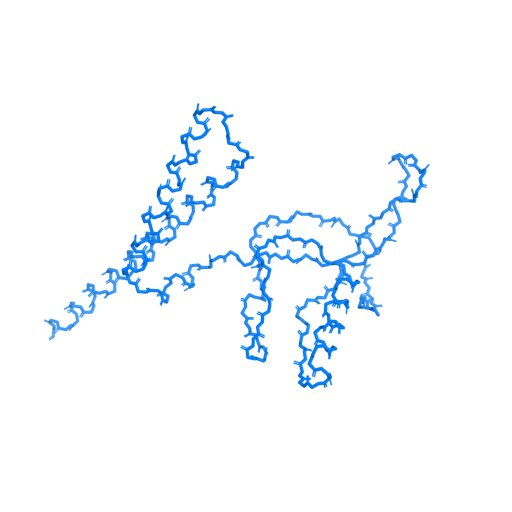.486 1.00 80.94 93 GLN A N 1
ATOM 726 C CA . GLN A 1 93 ? 5.671 -8.140 -11.467 1.00 80.94 93 GLN A CA 1
ATOM 727 C C . GLN A 1 93 ? 4.317 -8.417 -10.832 1.00 80.94 93 GLN A C 1
ATOM 729 O O . GLN A 1 93 ? 3.425 -9.022 -11.423 1.00 80.94 93 GLN A O 1
ATOM 734 N N . VAL A 1 94 ? 4.151 -7.916 -9.621 1.00 79.25 94 VAL A N 1
ATOM 735 C CA . VAL A 1 94 ? 2.886 -7.935 -8.894 1.00 79.25 94 VAL A CA 1
ATOM 736 C C . VAL A 1 94 ? 2.424 -6.516 -8.633 1.00 79.25 94 VAL A C 1
ATOM 738 O O . VAL A 1 94 ? 3.222 -5.594 -8.459 1.00 79.25 94 VAL A O 1
ATOM 741 N N . ARG A 1 95 ? 1.108 -6.334 -8.591 1.00 76.88 95 ARG A N 1
ATOM 742 C CA . ARG A 1 95 ? 0.504 -5.067 -8.190 1.00 76.88 95 ARG A CA 1
ATOM 743 C C . ARG A 1 95 ? 0.399 -5.029 -6.676 1.00 76.88 95 ARG A C 1
ATOM 745 O O . ARG A 1 95 ? -0.506 -5.645 -6.116 1.00 76.88 95 ARG A O 1
ATOM 752 N N . ALA A 1 96 ? 1.268 -4.265 -6.033 1.00 72.69 96 ALA A N 1
ATOM 753 C CA . ALA A 1 96 ? 1.045 -3.846 -4.663 1.00 72.69 96 ALA A CA 1
ATOM 754 C C . ALA A 1 96 ? 0.057 -2.678 -4.681 1.00 72.69 96 ALA A C 1
ATOM 756 O O . ALA A 1 96 ? 0.192 -1.735 -5.460 1.00 72.69 96 ALA A O 1
ATOM 757 N N . LYS A 1 97 ? -0.981 -2.756 -3.857 1.00 70.44 97 LYS A N 1
ATOM 758 C CA . LYS A 1 97 ? -1.908 -1.648 -3.651 1.00 70.44 97 LYS A CA 1
ATOM 759 C C . LYS A 1 97 ? -1.878 -1.254 -2.197 1.00 70.44 97 LYS A C 1
ATOM 761 O O . LYS A 1 97 ? -1.912 -2.130 -1.335 1.00 70.44 97 LYS A O 1
ATOM 766 N N . GLY A 1 98 ? -1.893 0.052 -1.968 1.00 58.75 98 GLY A N 1
ATOM 767 C CA . GLY A 1 98 ? -2.022 0.592 -0.633 1.00 58.75 98 GLY A CA 1
ATOM 768 C C . GLY A 1 98 ? -3.288 0.094 0.061 1.00 58.75 98 GLY A C 1
ATOM 769 O O . GLY A 1 98 ? -4.357 -0.025 -0.562 1.00 58.75 98 GLY A O 1
ATOM 770 N N . GLY A 1 99 ? -3.170 -0.197 1.353 1.00 57.47 99 GLY A N 1
ATOM 771 C CA . GLY A 1 99 ? -4.342 -0.217 2.212 1.00 57.47 99 GLY A CA 1
ATOM 772 C C . GLY A 1 99 ? -4.796 1.218 2.411 1.00 57.47 99 GLY A C 1
ATOM 773 O O . GLY A 1 99 ? -4.144 1.975 3.113 1.00 57.47 99 GLY A O 1
ATOM 774 N N . SER A 1 100 ? -5.900 1.620 1.783 1.00 49.44 100 SER A N 1
ATOM 775 C CA . SER A 1 100 ? -6.601 2.808 2.271 1.00 49.44 100 SER A CA 1
ATOM 776 C C . SER A 1 100 ? -7.098 2.502 3.679 1.00 49.44 100 SER A C 1
ATOM 778 O O . SER A 1 100 ? -7.624 1.398 3.844 1.00 49.44 100 SER A O 1
ATOM 780 N N . VAL A 1 101 ? -7.024 3.457 4.615 1.00 55.66 101 VAL A N 1
ATOM 781 C CA . VAL A 1 101 ? -7.727 3.377 5.910 1.00 55.66 101 VAL A CA 1
ATOM 782 C C . VAL A 1 101 ? -9.143 2.883 5.632 1.00 55.66 101 VAL A C 1
ATOM 784 O O . VAL A 1 101 ? -9.910 3.531 4.898 1.00 55.66 101 VAL A O 1
ATOM 787 N N . LYS A 1 102 ? -9.444 1.659 6.068 1.00 59.31 102 LYS A N 1
ATOM 788 C CA . LYS A 1 102 ? -10.759 1.070 5.835 1.00 59.31 102 LYS A CA 1
ATOM 789 C C . LYS A 1 102 ? -11.697 1.680 6.865 1.00 59.31 102 LYS A C 1
ATOM 791 O O . LYS A 1 102 ? -11.284 2.025 7.961 1.00 59.31 102 LYS A O 1
ATOM 796 N N . SER A 1 103 ? -12.976 1.807 6.523 1.00 58.41 103 SER A N 1
ATOM 797 C CA . SER A 1 103 ? -13.994 2.241 7.491 1.00 58.41 103 SER A CA 1
ATOM 798 C C . SER A 1 103 ? -14.016 1.363 8.745 1.00 58.41 103 SER A C 1
ATOM 800 O O . SER A 1 103 ? -14.359 1.852 9.807 1.00 58.41 103 SER A O 1
ATOM 802 N N . ALA A 1 104 ? -13.603 0.097 8.626 1.00 63.50 104 ALA A N 1
ATOM 803 C CA . ALA A 1 104 ? -13.423 -0.802 9.760 1.00 63.50 104 ALA A CA 1
ATOM 804 C C . ALA A 1 104 ? -12.426 -0.249 10.791 1.00 63.50 104 ALA A C 1
ATOM 806 O O . ALA A 1 104 ? -12.754 -0.216 11.964 1.00 63.50 104 ALA A O 1
ATOM 807 N N . ASP A 1 105 ? -11.282 0.277 10.346 1.00 70.38 105 ASP A N 1
ATOM 808 C CA . ASP A 1 105 ? -10.249 0.812 11.242 1.00 70.38 105 ASP A CA 1
ATOM 809 C C . ASP A 1 105 ? -10.724 2.101 11.948 1.00 70.38 105 ASP A C 1
ATOM 811 O O . ASP A 1 105 ? -10.185 2.477 12.981 1.00 70.38 105 ASP A O 1
ATOM 815 N N . LEU A 1 106 ? -11.741 2.782 11.393 1.00 73.62 106 LEU A N 1
ATOM 816 C CA . LEU A 1 106 ? -12.389 3.949 12.004 1.00 73.62 106 LEU A CA 1
ATOM 817 C C . LEU A 1 106 ? -13.376 3.581 13.116 1.00 73.62 106 LEU A C 1
ATOM 819 O O . LEU A 1 106 ? -13.613 4.402 13.991 1.00 73.62 106 LEU A O 1
ATOM 823 N N . ARG A 1 107 ? -13.959 2.379 13.085 1.00 78.12 107 ARG A N 1
ATOM 824 C CA . ARG A 1 107 ? -14.964 1.957 14.074 1.00 78.12 107 ARG A CA 1
ATOM 825 C C . ARG A 1 107 ? -14.358 1.625 15.432 1.00 78.12 107 ARG A C 1
ATOM 827 O O . ARG A 1 107 ? -15.022 1.817 16.440 1.00 78.12 107 ARG A O 1
ATOM 834 N N . ASP A 1 108 ? -13.101 1.195 15.440 1.00 80.88 108 ASP A N 1
ATOM 835 C CA . ASP A 1 108 ? -12.371 0.837 16.660 1.00 80.88 108 ASP A CA 1
ATOM 836 C C . ASP A 1 108 ? -11.829 2.075 17.410 1.00 80.88 108 ASP A C 1
ATOM 838 O O . ASP A 1 108 ? -11.274 1.951 18.499 1.00 80.88 108 ASP A O 1
ATOM 842 N N . LEU A 1 109 ? -11.960 3.276 16.827 1.00 82.38 109 LEU A N 1
ATOM 843 C CA . LEU A 1 109 ? -11.467 4.525 17.408 1.00 82.38 109 LEU A CA 1
ATOM 844 C C . LEU A 1 109 ? -12.494 5.155 18.361 1.00 82.38 109 LEU A C 1
ATOM 846 O O . LEU A 1 109 ? -13.694 5.171 18.056 1.00 82.38 109 LEU A O 1
ATOM 850 N N . PRO A 1 110 ? -12.034 5.750 19.478 1.00 87.56 110 PRO A N 1
ATOM 851 C CA . PRO A 1 110 ? -12.917 6.462 20.386 1.00 87.56 110 PRO A CA 1
ATOM 852 C C . PRO A 1 110 ? -13.472 7.727 19.720 1.00 87.56 110 PRO A C 1
ATOM 854 O O . PRO A 1 110 ? -12.818 8.365 18.888 1.00 87.56 110 PRO A O 1
ATOM 857 N N . TYR A 1 111 ? -14.682 8.114 20.128 1.00 86.00 111 TYR A N 1
ATOM 858 C CA . TYR A 1 111 ? -15.419 9.239 19.548 1.00 86.00 111 TYR A CA 1
ATOM 859 C C . TYR A 1 111 ? -14.615 10.554 19.538 1.00 86.00 111 TYR A C 1
ATOM 861 O O . TYR A 1 111 ? -14.616 11.284 18.545 1.00 86.00 111 TYR A O 1
ATOM 869 N N . GLU A 1 112 ? -13.856 10.830 20.602 1.00 88.12 112 GLU A N 1
ATOM 870 C CA . GLU A 1 112 ? -13.026 12.040 20.708 1.00 88.12 112 GLU A CA 1
ATOM 871 C C . GLU A 1 112 ? -11.876 12.075 19.688 1.00 88.12 112 GLU A C 1
ATOM 873 O O . GLU A 1 112 ? -11.576 13.120 19.093 1.00 88.12 112 GLU A O 1
ATOM 878 N N . GLU A 1 113 ? -11.269 10.923 19.401 1.00 86.19 113 GLU A N 1
ATOM 879 C CA . GLU A 1 113 ? -10.247 10.827 18.357 1.00 86.19 113 GLU A CA 1
ATOM 880 C C . GLU A 1 113 ? -10.861 10.968 16.962 1.00 86.19 113 GLU A C 1
ATOM 882 O O . GLU A 1 113 ? -10.278 11.623 16.093 1.00 86.19 113 GLU A O 1
ATOM 887 N N . LEU A 1 114 ? -12.057 10.410 16.735 1.00 85.69 114 LEU A N 1
ATOM 888 C CA . LEU A 1 114 ? -12.786 10.589 15.476 1.00 85.69 114 LEU A CA 1
ATOM 889 C C . LEU A 1 114 ? -13.141 12.056 15.228 1.00 85.69 114 LEU A C 1
ATOM 891 O O . LEU A 1 114 ? -12.971 12.549 14.111 1.00 85.69 114 LEU A O 1
ATOM 895 N N . LYS A 1 115 ? -13.569 12.774 16.268 1.00 91.31 115 LYS A N 1
ATOM 896 C CA . LYS A 1 115 ? -13.876 14.206 16.207 1.00 91.31 115 LYS A CA 1
ATOM 897 C C . LYS A 1 115 ? -12.643 15.039 15.862 1.00 91.31 115 LYS A C 1
ATOM 899 O O . LYS A 1 115 ? -12.722 15.916 14.999 1.00 91.31 115 LYS A O 1
ATOM 904 N N . THR A 1 116 ? -11.505 14.733 16.483 1.00 91.88 116 THR A N 1
ATOM 905 C CA . THR A 1 116 ? -10.223 15.395 16.194 1.00 91.88 116 THR A CA 1
ATOM 906 C C . THR A 1 116 ? -9.815 15.174 14.737 1.00 91.88 116 THR A C 1
ATOM 908 O O . THR A 1 116 ? -9.610 16.137 13.995 1.00 91.88 116 THR A O 1
ATOM 911 N N . LYS A 1 117 ? -9.838 13.921 14.266 1.00 87.56 117 LYS A N 1
ATOM 912 C CA . LYS A 1 117 ? -9.541 13.577 12.864 1.00 87.56 117 LYS A CA 1
ATOM 913 C C . LYS A 1 117 ? -10.506 14.231 11.875 1.00 87.56 117 LYS A C 1
ATOM 915 O O . LYS A 1 117 ? -10.103 14.624 10.781 1.00 87.56 117 LYS A O 1
ATOM 920 N N . LEU A 1 118 ? -11.785 14.364 12.236 1.00 90.06 118 LEU A N 1
ATOM 921 C CA . LEU A 1 118 ? -12.773 15.046 11.400 1.00 90.06 118 LEU A CA 1
ATOM 922 C C . LEU A 1 118 ? -12.428 16.529 11.226 1.00 90.06 118 LEU A C 1
ATOM 924 O O . LEU A 1 118 ? -12.588 17.063 10.126 1.00 90.06 118 LEU A O 1
ATOM 928 N N . ALA A 1 119 ? -11.983 17.193 12.294 1.00 93.12 119 ALA A N 1
ATOM 929 C CA . ALA A 1 119 ? -11.578 18.593 12.248 1.00 93.12 119 ALA A CA 1
ATOM 930 C C . ALA A 1 119 ? -10.341 18.783 11.358 1.00 93.12 119 ALA A C 1
ATOM 932 O O . ALA A 1 119 ? -10.362 19.622 10.455 1.00 93.12 119 ALA A O 1
ATOM 933 N N . GLU A 1 120 ? -9.319 17.946 11.537 1.00 92.94 120 GLU A N 1
ATOM 934 C CA . GLU A 1 120 ? -8.102 17.956 10.718 1.00 92.94 120 GLU A CA 1
ATOM 935 C C . GLU A 1 120 ? -8.410 17.722 9.232 1.00 92.94 120 GLU A C 1
ATOM 937 O O . GLU A 1 120 ? -7.998 18.510 8.377 1.00 92.94 120 GLU A O 1
ATOM 942 N N . ALA A 1 121 ? -9.214 16.703 8.908 1.00 90.06 121 ALA A N 1
ATOM 943 C CA . ALA A 1 121 ? -9.580 16.392 7.526 1.00 90.06 121 ALA A CA 1
ATOM 944 C C . ALA A 1 121 ? -10.425 17.505 6.874 1.00 90.06 121 ALA A C 1
ATOM 946 O O . ALA A 1 121 ? -10.287 17.786 5.681 1.00 90.06 121 ALA A O 1
ATOM 947 N N . LYS A 1 122 ? -11.297 18.178 7.639 1.00 94.19 122 LYS A N 1
ATOM 948 C CA . LYS A 1 122 ? -12.044 19.352 7.153 1.00 94.19 122 LYS A CA 1
ATOM 949 C C . LYS A 1 122 ? -11.117 20.534 6.872 1.00 94.19 122 LYS A C 1
ATOM 951 O O . LYS A 1 122 ? -11.292 21.189 5.843 1.00 94.19 122 LYS A O 1
ATOM 956 N N . GLN A 1 123 ? -10.140 20.783 7.744 1.00 94.56 123 GLN A N 1
ATOM 957 C CA . GLN A 1 123 ? -9.153 21.844 7.552 1.00 94.56 123 GLN A CA 1
ATOM 958 C C . GLN A 1 123 ? -8.281 21.574 6.320 1.00 94.56 123 GLN A C 1
ATOM 960 O O . GLN A 1 123 ? -8.076 22.468 5.499 1.00 94.56 123 GLN A O 1
ATOM 965 N N . GLU A 1 124 ? -7.835 20.329 6.133 1.00 92.44 124 GLU A N 1
ATOM 966 C CA . GLU A 1 124 ? -7.104 19.915 4.934 1.00 92.44 124 GLU A CA 1
ATOM 967 C C . GLU A 1 124 ? -7.949 20.144 3.672 1.00 92.44 124 GLU A C 1
ATOM 969 O O . GLU A 1 124 ? -7.483 20.752 2.708 1.00 92.44 124 GLU A O 1
ATOM 974 N N . LEU A 1 125 ? -9.221 19.728 3.682 1.00 92.62 125 LEU A N 1
ATOM 975 C CA . LEU A 1 125 ? -10.120 19.914 2.542 1.00 92.62 125 LEU A CA 1
ATOM 976 C C . LEU A 1 125 ? -10.328 21.393 2.195 1.00 92.62 125 LEU A C 1
ATOM 978 O O . LEU A 1 125 ? -10.416 21.737 1.014 1.00 92.62 125 LEU A O 1
ATOM 982 N N . PHE A 1 126 ? -10.426 22.257 3.206 1.00 94.75 126 PHE A N 1
ATOM 983 C CA . PHE A 1 126 ? -10.525 23.701 3.019 1.00 94.75 126 PHE A CA 1
ATOM 984 C C . PHE A 1 126 ? -9.257 24.262 2.367 1.00 94.75 126 PHE A C 1
ATOM 986 O O . PHE A 1 126 ? -9.352 24.916 1.329 1.00 94.75 126 PHE A O 1
ATOM 993 N N . ASN A 1 127 ? -8.081 23.933 2.906 1.00 92.94 127 ASN A N 1
ATOM 994 C CA . ASN A 1 127 ? -6.796 24.387 2.373 1.00 92.94 127 ASN A CA 1
ATOM 995 C C . ASN A 1 127 ? -6.593 23.930 0.919 1.00 92.94 127 ASN A C 1
ATOM 997 O O . ASN A 1 127 ? -6.204 24.724 0.066 1.00 92.94 127 ASN A O 1
ATOM 1001 N N . LEU A 1 128 ? -6.932 22.676 0.603 1.00 91.06 128 LEU A N 1
ATOM 1002 C CA . LEU A 1 128 ? -6.851 22.148 -0.762 1.00 91.06 128 LEU A CA 1
ATOM 1003 C C . LEU A 1 128 ? -7.810 22.871 -1.716 1.00 91.06 128 LEU A C 1
ATOM 1005 O O . LEU A 1 128 ? -7.457 23.143 -2.861 1.00 91.06 128 LEU A O 1
ATOM 1009 N N . ARG A 1 129 ? -9.026 23.204 -1.266 1.00 89.94 129 ARG A N 1
ATOM 1010 C CA . ARG A 1 129 ? -9.985 23.985 -2.066 1.00 89.94 129 ARG A CA 1
ATOM 1011 C C . ARG A 1 129 ? -9.517 25.418 -2.288 1.00 89.94 129 ARG A C 1
ATOM 1013 O O . ARG A 1 129 ? -9.706 25.942 -3.382 1.00 89.94 129 ARG A O 1
ATOM 1020 N N . PHE A 1 130 ? -8.887 26.019 -1.285 1.00 93.31 130 PHE A N 1
ATOM 1021 C CA . PHE A 1 130 ? -8.278 27.337 -1.404 1.00 93.31 130 PHE A CA 1
ATOM 1022 C C . PHE A 1 130 ? -7.130 27.330 -2.426 1.00 93.31 130 PHE A C 1
ATOM 1024 O O . PHE A 1 130 ? -7.114 28.164 -3.324 1.00 93.31 130 PHE A O 1
ATOM 1031 N N . GLN A 1 131 ? -6.249 26.324 -2.383 1.00 90.31 131 GLN A N 1
ATOM 1032 C CA . GLN A 1 131 ? -5.165 26.153 -3.362 1.00 90.31 131 GLN A CA 1
ATOM 1033 C C . GLN A 1 131 ? -5.662 25.939 -4.801 1.00 90.31 131 GLN A C 1
ATOM 1035 O O . GLN A 1 131 ? -5.005 26.355 -5.753 1.00 90.31 131 GLN A O 1
ATOM 1040 N N . VAL A 1 132 ? -6.828 25.307 -4.988 1.00 90.50 132 VAL A N 1
ATOM 1041 C CA . VAL A 1 132 ? -7.461 25.224 -6.319 1.00 90.50 132 VAL A CA 1
ATOM 1042 C C . VAL A 1 132 ? -7.892 26.598 -6.803 1.00 90.50 132 VAL A C 1
ATOM 1044 O O . VAL A 1 132 ? -7.659 26.921 -7.962 1.00 90.50 132 VAL A O 1
ATOM 1047 N N . ALA A 1 133 ? -8.495 27.411 -5.934 1.00 89.44 133 ALA A N 1
ATOM 1048 C CA . ALA A 1 133 ? -8.907 28.764 -6.297 1.00 89.44 133 ALA A CA 1
ATOM 1049 C C . ALA A 1 133 ? -7.706 29.653 -6.668 1.00 89.44 133 ALA A C 1
ATOM 1051 O O . ALA A 1 133 ? -7.831 30.510 -7.538 1.00 89.44 133 ALA A O 1
ATOM 1052 N N . THR A 1 134 ? -6.538 29.414 -6.063 1.00 91.81 134 THR A N 1
ATOM 1053 C CA . THR A 1 134 ? -5.284 30.103 -6.404 1.00 91.81 134 THR A CA 1
ATOM 1054 C C . THR A 1 134 ? -4.510 29.455 -7.560 1.00 91.81 134 THR A C 1
ATOM 1056 O O . THR A 1 134 ? -3.443 29.950 -7.912 1.00 91.81 134 THR A O 1
ATOM 1059 N N . ASN A 1 135 ? -5.025 28.381 -8.178 1.00 88.38 135 ASN A N 1
ATOM 1060 C CA . ASN A 1 135 ? -4.345 27.577 -9.208 1.00 88.38 135 ASN A CA 1
ATOM 1061 C C . ASN A 1 135 ? -2.952 27.049 -8.791 1.00 88.38 135 ASN A C 1
ATOM 1063 O O . ASN A 1 135 ? -2.091 26.828 -9.638 1.00 88.38 135 ASN A O 1
ATOM 1067 N N . GLN A 1 136 ? -2.727 26.818 -7.495 1.00 86.75 136 GLN A N 1
ATOM 1068 C CA . GLN A 1 136 ? -1.454 26.341 -6.927 1.00 86.75 136 GLN A CA 1
ATOM 1069 C C . GLN A 1 136 ? -1.481 24.856 -6.536 1.00 86.75 136 GLN A C 1
ATOM 1071 O O . GLN A 1 136 ? -0.579 24.377 -5.854 1.00 86.75 136 GLN A O 1
ATOM 1076 N N . LEU A 1 137 ? -2.538 24.120 -6.895 1.00 84.81 137 LEU A N 1
ATOM 1077 C CA . LEU A 1 137 ? -2.689 22.735 -6.460 1.00 84.81 137 LEU A CA 1
ATOM 1078 C C . LEU A 1 137 ? -2.025 21.740 -7.422 1.00 84.81 137 LEU A C 1
ATOM 1080 O O . LEU A 1 137 ? -2.527 21.501 -8.520 1.00 84.81 137 LEU A O 1
ATOM 1084 N N . ASP A 1 138 ? -1.001 21.043 -6.934 1.00 76.06 138 ASP A N 1
ATOM 1085 C CA . ASP A 1 138 ? -0.292 20.004 -7.696 1.00 76.06 138 ASP A CA 1
ATOM 1086 C C . ASP A 1 138 ? -1.039 18.656 -7.738 1.00 76.06 138 ASP A C 1
ATOM 1088 O O . ASP A 1 138 ? -0.937 17.897 -8.704 1.00 76.06 138 ASP A O 1
ATOM 1092 N N . ASN A 1 139 ? -1.822 18.333 -6.699 1.00 82.75 139 ASN A N 1
ATOM 1093 C CA . ASN A 1 139 ? -2.509 17.042 -6.566 1.00 82.75 139 ASN A CA 1
ATOM 1094 C C . ASN A 1 139 ? -4.032 17.183 -6.415 1.00 82.75 139 ASN A C 1
ATOM 1096 O O . ASN A 1 139 ? -4.600 17.078 -5.325 1.00 82.75 139 ASN A O 1
ATOM 1100 N N . THR A 1 140 ? -4.724 17.326 -7.544 1.00 83.69 140 THR A N 1
ATOM 1101 C CA . THR A 1 140 ? -6.196 17.429 -7.599 1.00 83.69 140 THR A CA 1
ATOM 1102 C C . THR A 1 140 ? -6.926 16.177 -7.098 1.00 83.69 140 THR A C 1
ATOM 1104 O O . THR A 1 140 ? -8.074 16.258 -6.650 1.00 83.69 140 THR A O 1
ATOM 1107 N N . ALA A 1 141 ? -6.277 15.006 -7.107 1.00 82.69 141 ALA A N 1
ATOM 1108 C CA . ALA A 1 141 ? -6.874 13.769 -6.609 1.00 82.69 141 ALA A CA 1
ATOM 1109 C C . ALA A 1 141 ? -7.026 13.762 -5.078 1.00 82.69 141 ALA A C 1
ATOM 1111 O O . ALA A 1 141 ? -7.948 13.112 -4.572 1.00 82.69 141 ALA A O 1
ATOM 1112 N N . ARG A 1 142 ? -6.186 14.518 -4.353 1.00 84.50 142 ARG A N 1
ATOM 1113 C CA . ARG A 1 142 ? -6.222 14.613 -2.885 1.00 84.50 142 ARG A CA 1
ATOM 1114 C C . ARG A 1 142 ? -7.544 15.189 -2.372 1.00 84.50 142 ARG A C 1
ATOM 1116 O O . ARG A 1 142 ? -8.095 14.700 -1.394 1.00 84.50 142 ARG A O 1
ATOM 1123 N N . ILE A 1 143 ? -8.150 16.129 -3.098 1.00 88.06 143 ILE A N 1
ATOM 1124 C CA . ILE A 1 143 ? -9.480 16.664 -2.750 1.00 88.06 143 ILE A CA 1
ATOM 1125 C C . ILE A 1 143 ? -10.520 15.546 -2.684 1.00 88.06 143 ILE A C 1
ATOM 1127 O O . ILE A 1 143 ? -11.326 15.476 -1.756 1.00 88.06 143 ILE A O 1
ATOM 1131 N N . LYS A 1 144 ? -10.508 14.642 -3.670 1.00 87.31 144 LYS A N 1
ATOM 1132 C CA . LYS A 1 144 ? -11.455 13.527 -3.716 1.00 87.31 144 LYS A CA 1
ATOM 1133 C C . LYS A 1 144 ? -11.220 12.547 -2.568 1.00 87.31 144 LYS A C 1
ATOM 1135 O O . LYS A 1 144 ? -12.199 12.029 -2.033 1.00 87.31 144 LYS A O 1
ATOM 1140 N N . THR A 1 145 ? -9.963 12.274 -2.211 1.00 85.12 145 THR A N 1
ATOM 1141 C CA . THR A 1 145 ? -9.641 11.364 -1.102 1.00 85.12 145 THR A CA 1
ATOM 1142 C C . THR A 1 145 ? -10.082 11.951 0.230 1.00 85.12 145 THR A C 1
ATOM 1144 O O . THR A 1 145 ? -10.864 11.302 0.918 1.00 85.12 145 THR A O 1
ATOM 1147 N N . VAL A 1 146 ? -9.713 13.201 0.523 1.00 87.56 146 VAL A N 1
ATOM 1148 C CA . VAL A 1 146 ? -10.060 13.874 1.785 1.00 87.56 146 VAL A CA 1
ATOM 1149 C C . VAL A 1 146 ? -11.576 14.042 1.917 1.00 87.56 146 VAL A C 1
ATOM 1151 O O . VAL A 1 146 ? -12.152 13.775 2.967 1.00 87.56 146 VAL A O 1
ATOM 1154 N N . ARG A 1 147 ? -12.286 14.366 0.826 1.00 90.38 147 ARG A N 1
ATOM 1155 C CA . ARG A 1 147 ? -13.759 14.407 0.830 1.00 90.38 147 ARG A CA 1
ATOM 1156 C C . ARG A 1 147 ? -14.380 13.057 1.208 1.00 90.38 147 ARG A C 1
ATOM 1158 O O . ARG A 1 147 ? -15.379 13.021 1.921 1.00 90.38 147 ARG A O 1
ATOM 1165 N N . HIS A 1 148 ? -13.825 11.951 0.709 1.00 87.75 148 HIS A N 1
ATOM 1166 C CA . HIS A 1 148 ? -14.286 10.616 1.092 1.00 87.75 148 HIS A CA 1
ATOM 1167 C C . HIS A 1 148 ? -13.899 10.258 2.533 1.00 87.75 148 HIS A C 1
ATOM 1169 O O . HIS A 1 148 ? -14.667 9.557 3.182 1.00 87.75 148 HIS A O 1
ATOM 1175 N N . GLU A 1 149 ? -12.757 10.722 3.041 1.00 85.50 149 GLU A N 1
ATOM 1176 C CA . GLU A 1 149 ? -12.350 10.537 4.442 1.00 85.50 149 GLU A CA 1
ATOM 1177 C C . GLU A 1 149 ? -13.314 11.248 5.397 1.00 85.50 149 GLU A C 1
ATOM 1179 O O . GLU A 1 149 ? -13.863 10.596 6.282 1.00 85.50 149 GLU A O 1
ATOM 1184 N N . VAL A 1 150 ? -13.638 12.522 5.141 1.00 90.19 150 VAL A N 1
ATOM 1185 C CA . VAL A 1 150 ? -14.653 13.278 5.900 1.00 90.19 150 VAL A CA 1
ATOM 1186 C C . VAL A 1 150 ? -15.993 12.540 5.915 1.00 90.19 150 VAL A C 1
ATOM 1188 O O . VAL A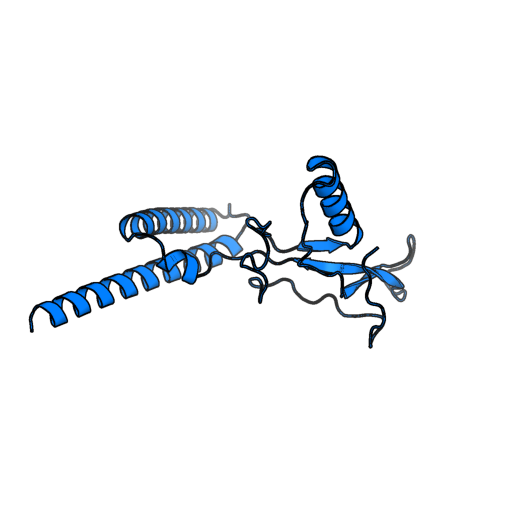 1 150 ? -16.592 12.372 6.974 1.00 90.19 150 VAL A O 1
ATOM 1191 N N . ALA A 1 151 ? -16.453 12.058 4.754 1.00 89.06 151 ALA A N 1
ATOM 1192 C CA . ALA A 1 151 ? -17.709 11.318 4.661 1.00 89.06 151 ALA A CA 1
ATOM 1193 C C . ALA A 1 151 ? -17.681 10.012 5.475 1.00 89.06 151 ALA A C 1
ATOM 1195 O O . ALA A 1 151 ? -18.654 9.700 6.158 1.00 89.06 151 ALA A O 1
ATOM 1196 N N . ARG A 1 152 ? -16.572 9.258 5.440 1.00 86.81 152 ARG A N 1
ATOM 1197 C CA . ARG A 1 152 ? -16.425 8.018 6.221 1.00 86.81 152 ARG A CA 1
ATOM 1198 C C . ARG A 1 152 ? -16.436 8.287 7.722 1.00 86.81 152 ARG A C 1
ATOM 1200 O O . ARG A 1 152 ? -17.175 7.610 8.425 1.00 86.81 152 ARG A O 1
ATOM 1207 N N . ILE A 1 153 ? -15.660 9.268 8.192 1.00 88.56 153 ILE A N 1
ATOM 1208 C CA . ILE A 1 153 ? -15.580 9.616 9.619 1.00 88.56 153 ILE A CA 1
ATOM 1209 C C . ILE A 1 153 ? -16.952 10.064 10.130 1.00 88.56 153 ILE A C 1
ATOM 1211 O O . ILE A 1 153 ? -17.431 9.537 11.127 1.00 88.56 153 ILE A O 1
ATOM 1215 N N . ALA A 1 154 ? -17.627 10.961 9.402 1.00 89.06 154 ALA A N 1
ATOM 1216 C CA . ALA A 1 154 ? -18.964 11.422 9.773 1.00 89.06 154 ALA A CA 1
ATOM 1217 C C . ALA A 1 154 ? -19.993 10.279 9.816 1.00 89.06 154 ALA A C 1
ATOM 1219 O O . ALA A 1 154 ? -20.861 10.266 10.683 1.00 89.06 154 ALA A O 1
ATOM 1220 N N . THR A 1 155 ? -19.882 9.303 8.908 1.00 90.38 155 THR A N 1
ATOM 1221 C CA . THR A 1 155 ? -20.762 8.124 8.906 1.00 90.38 155 THR A CA 1
ATOM 1222 C C . THR A 1 155 ? -20.535 7.263 10.149 1.00 90.38 155 THR A C 1
ATOM 1224 O O . THR A 1 155 ? -21.502 6.892 10.799 1.00 90.38 155 THR A O 1
ATOM 1227 N N . VAL A 1 156 ? -19.279 6.987 10.514 1.00 89.19 156 VAL A N 1
ATOM 1228 C CA . VAL A 1 156 ? -18.952 6.175 11.701 1.00 89.19 156 VAL A CA 1
ATOM 1229 C C . VAL A 1 156 ? -19.351 6.879 12.999 1.00 89.19 156 VAL A C 1
ATOM 1231 O O . VAL A 1 156 ? -19.938 6.245 13.867 1.00 89.19 156 VAL A O 1
ATOM 1234 N N . MET A 1 157 ? -19.114 8.190 13.118 1.00 88.69 157 MET A N 1
ATOM 1235 C CA . MET A 1 157 ? -19.591 8.962 14.274 1.00 88.69 157 MET A CA 1
ATOM 1236 C C . MET A 1 157 ? -21.115 8.867 14.413 1.00 88.69 157 MET A C 1
ATOM 1238 O O . MET A 1 157 ? -21.622 8.652 15.509 1.00 88.69 157 MET A O 1
ATOM 1242 N N . ARG A 1 158 ? -21.850 8.951 13.295 1.00 90.88 158 ARG A N 1
ATOM 1243 C CA . ARG A 1 158 ? -23.308 8.802 13.308 1.00 90.88 158 ARG A CA 1
ATOM 1244 C C . ARG A 1 158 ? -23.758 7.390 13.690 1.00 90.88 158 ARG A C 1
ATOM 1246 O O . ARG A 1 158 ? -24.774 7.252 14.362 1.00 90.88 158 ARG A O 1
ATOM 1253 N N . GLU A 1 159 ? -23.033 6.357 13.257 1.00 88.06 159 GLU A N 1
ATOM 1254 C CA . GLU A 1 159 ? -23.269 4.972 13.690 1.00 88.06 159 GLU A CA 1
ATOM 1255 C C . GLU A 1 159 ? -23.130 4.856 15.222 1.00 88.06 159 GLU A C 1
ATOM 1257 O O . GLU A 1 159 ? -24.057 4.360 15.860 1.00 88.06 159 GLU A O 1
ATOM 1262 N N . GLN A 1 160 ? -22.048 5.394 15.805 1.00 88.31 160 GLN A N 1
ATOM 1263 C CA . GLN A 1 160 ? -21.801 5.381 17.257 1.00 88.31 160 GLN A CA 1
ATOM 1264 C C . GLN A 1 160 ? -22.872 6.152 18.049 1.00 88.31 160 GLN A C 1
ATOM 1266 O O . GLN A 1 160 ? -23.342 5.670 19.074 1.00 88.31 160 GLN A O 1
ATOM 1271 N N . GLU A 1 161 ? -23.305 7.321 17.564 1.00 88.81 161 GLU A N 1
ATOM 1272 C CA . GLU A 1 161 ? -24.405 8.077 18.184 1.00 88.81 161 GLU A CA 1
ATOM 1273 C C . GLU A 1 161 ? -25.699 7.253 18.236 1.00 88.81 161 GLU A C 1
ATOM 1275 O O . GLU A 1 161 ? -26.353 7.189 19.272 1.00 88.81 161 GLU A O 1
ATOM 1280 N N . ILE A 1 162 ? -26.080 6.616 17.122 1.00 90.56 162 ILE A N 1
ATOM 1281 C CA . ILE A 1 162 ? -27.305 5.807 17.036 1.00 90.56 162 ILE A CA 1
ATOM 1282 C C . ILE A 1 162 ? -27.241 4.609 17.987 1.00 90.56 162 ILE A C 1
ATOM 1284 O O . ILE A 1 162 ? -28.254 4.261 18.591 1.00 90.56 162 ILE A O 1
AT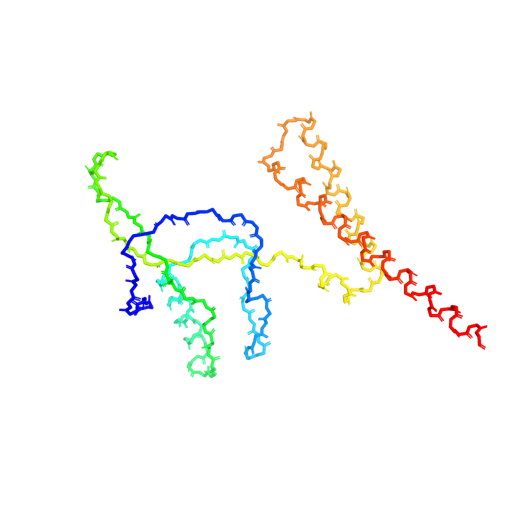OM 1288 N N . GLU A 1 163 ? -26.080 3.969 18.101 1.00 87.56 163 GLU A N 1
ATOM 1289 C CA . GLU A 1 163 ? -25.865 2.851 19.018 1.00 87.56 163 GLU A CA 1
ATOM 1290 C C . GLU A 1 163 ? -25.996 3.296 20.479 1.00 87.56 163 GLU A C 1
ATOM 1292 O O . GLU A 1 163 ? -26.795 2.712 21.206 1.00 87.56 163 GLU A O 1
ATOM 1297 N N . ALA A 1 164 ? -25.366 4.412 20.857 1.00 86.44 164 ALA A N 1
ATOM 1298 C CA . ALA A 1 164 ? -25.509 4.992 22.192 1.00 86.44 164 ALA A CA 1
ATOM 1299 C C . ALA A 1 164 ? -26.971 5.347 22.530 1.00 86.44 164 ALA A C 1
ATOM 1301 O O . ALA A 1 164 ? -27.443 5.061 23.628 1.00 86.44 164 ALA A O 1
ATOM 1302 N N . TYR A 1 165 ? -27.730 5.917 21.582 1.00 88.19 165 TYR A N 1
ATOM 1303 C CA . TYR A 1 165 ? -29.163 6.175 21.784 1.00 88.19 165 TYR A CA 1
ATOM 1304 C C . TYR A 1 165 ? -29.971 4.885 21.988 1.00 88.19 165 TYR A C 1
ATOM 1306 O O . TYR A 1 165 ? -30.869 4.856 22.827 1.00 88.19 165 TYR A O 1
ATOM 1314 N N . ARG A 1 166 ? -29.664 3.815 21.242 1.00 88.31 166 ARG A N 1
ATOM 1315 C CA . ARG A 1 166 ? -30.337 2.513 21.394 1.00 88.31 166 ARG A CA 1
ATOM 1316 C C . ARG A 1 166 ? -30.051 1.876 22.746 1.00 88.31 166 ARG A C 1
ATOM 1318 O O . ARG A 1 166 ? -30.962 1.308 23.336 1.00 88.31 166 ARG A O 1
ATOM 1325 N N . GLU A 1 167 ? -28.814 1.959 23.226 1.00 85.19 167 GLU A N 1
ATOM 1326 C CA . GLU A 1 167 ? -28.436 1.448 24.548 1.00 85.19 167 GLU A CA 1
ATOM 1327 C C . GLU A 1 167 ? -29.213 2.170 25.657 1.00 85.19 167 GLU A C 1
ATOM 1329 O O . GLU A 1 167 ? -29.818 1.512 26.503 1.00 85.19 167 GLU A O 1
ATOM 1334 N N . MET A 1 168 ? -29.319 3.502 25.577 1.00 83.50 168 MET A N 1
ATOM 1335 C CA . MET A 1 168 ? -30.120 4.301 26.515 1.00 83.50 168 MET A CA 1
ATOM 1336 C C . MET A 1 168 ? -31.616 3.937 26.494 1.00 83.50 168 MET A C 1
ATOM 1338 O O . MET A 1 168 ? -32.262 3.914 27.539 1.00 83.50 168 MET A O 1
ATOM 1342 N N . GLU A 1 169 ? -32.191 3.641 25.322 1.00 81.31 169 GLU A N 1
ATOM 1343 C CA . GLU A 1 169 ? -33.593 3.202 25.208 1.00 81.31 169 GLU A CA 1
ATOM 1344 C C . GLU A 1 169 ? -33.849 1.806 25.793 1.00 81.31 169 GLU A C 1
ATOM 1346 O O . GLU A 1 169 ? -34.973 1.518 26.211 1.00 81.31 169 GLU A O 1
ATOM 1351 N N . VAL A 1 170 ? -32.843 0.927 25.783 1.00 77.62 170 VAL A N 1
ATOM 1352 C CA . VAL A 1 170 ? -32.931 -0.427 26.349 1.00 77.62 170 VAL A CA 1
ATOM 1353 C C . VAL A 1 170 ? -32.785 -0.391 27.867 1.00 77.62 170 VAL A C 1
ATOM 1355 O O . VAL A 1 170 ? -33.528 -1.085 28.547 1.00 77.62 170 VAL A O 1
ATOM 1358 N N . GLU A 1 171 ? -31.880 0.431 28.398 1.00 70.69 171 GLU A N 1
ATOM 1359 C CA . GLU A 1 171 ? -31.656 0.578 29.844 1.00 70.69 171 GLU A CA 1
ATOM 1360 C C . GLU A 1 171 ? -32.819 1.297 30.557 1.00 70.69 171 GLU A C 1
ATOM 1362 O O . GLU A 1 171 ? -33.039 1.117 31.752 1.00 70.69 171 GLU A O 1
ATOM 1367 N N . GLY A 1 172 ? -33.604 2.083 29.813 1.00 63.81 172 GLY A N 1
ATOM 1368 C CA . GLY A 1 172 ? -34.826 2.732 30.296 1.00 63.81 172 GLY A CA 1
ATOM 1369 C C . GLY A 1 172 ? -36.092 1.858 30.303 1.00 63.81 172 GLY A C 1
ATOM 1370 O O . GLY A 1 172 ? -37.164 2.389 30.606 1.00 63.81 172 GLY A O 1
ATOM 1371 N N . ARG A 1 173 ? -36.009 0.568 29.944 1.00 51.91 173 ARG A N 1
ATOM 1372 C CA . ARG A 1 173 ? -37.116 -0.412 29.981 1.00 51.91 173 ARG A CA 1
ATOM 1373 C C . ARG A 1 173 ? -36.873 -1.483 31.034 1.00 51.91 173 ARG A C 1
ATOM 1375 O O . ARG A 1 173 ? -37.877 -1.880 31.664 1.00 51.91 173 ARG A O 1
#

pLDDT: mean 84.88, std 8.74, range [49.44, 95.19]

Sequence (173 aa):
MLMPKRTRWRKQQRGNMRGAAKAGTRVAFGDYGLQAVEPGWVTARQIEAARVAMTRHIKRGGKVWIMVFPDKPVTQKPAETAARQPQTVGEDQVRAKGGSVKSADLRDLPYEELKTKLAEAKQELFNLRFQVATNQLDNTARIKTVRHEVARIATVMREQEIEAYREMEVEGR

Radius of gyration: 22.83 Å; chains: 1; bounding box: 58×53×64 Å

Organism: NCBI:txid1665146

Foldseek 3Di:
DFEDPDDPDLADDPDDLDDADPDDQDDPDDDDDDFDAAKDKAFPVNLVVVVVVVCVVCVVPDDDDDPWGQYHWDWDQDPPDDPPDDTDTDTGITIGGGHDCDLVVLLPDDLVVLVVVLVVLVVVLVVQVVCVVVVNHPDPVVNVVSVVVNVSSVVSSVVVVVVVVVVVVVVVD

InterPro domains:
  IPR000114 Large ribosomal subunit protein uL16, bacteria [PR00060] (24-36)
  IPR000114 Large ribosomal subunit protein uL16, bacteria [PR00060] (42-53)
  IPR000114 Large ribosomal subunit protein uL16, bacteria [PR00060] (58-87)
  IPR000114 Large ribosomal subunit protein uL16, bacteria [PTHR12220] (3-81)
  IPR000114 Large ribosomal subunit protein uL16, bacteria [TIGR01164] (2-82)
  IPR001854 Large ribosomal subunit protein uL29 [MF_00374] (101-160)
  IPR001854 Large ribosomal subunit protein uL29 [PF00831] (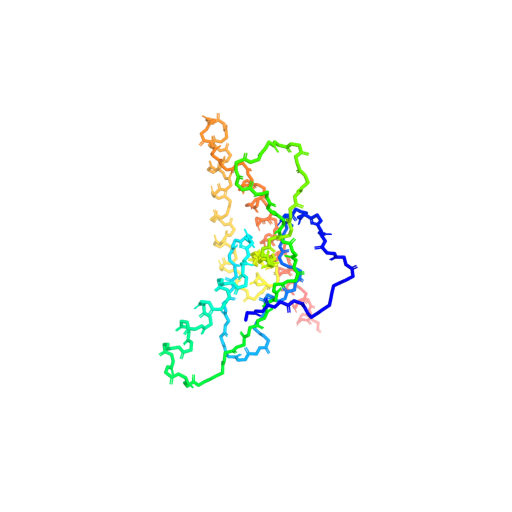105-159)
  IPR001854 Large ribosomal subunit protein uL29 [TIGR00012] (105-160)
  IPR001854 Large ribosomal subunit protein uL29 [cd00427] (104-159)
  IPR016180 Large ribosomal subunit protein uL16 domain [cd01433] (23-81)
  IPR018254 Large ribosomal subunit protein uL29, conserved site [PS00579] (139-153)
  IPR036049 Large ribosomal subunit protein uL29 superfamily [G3DSA:1.10.287.310] (103-166)
  IPR036049 Large ribosomal subunit protein uL29 superfamily [SSF46561] (101-163)
  IPR036920 Large ribosomal subunit protein uL16 superfamily [G3DSA:3.90.1170.10] (1-102)
  IPR036920 Large ribosomal subunit protein uL16 superfamily [SSF54686] (1-81)
  IPR047873 Large ribosomal subunit protein uL16 [PF00252] (4-81)

Secondary structure (DSSP, 8-state):
----S--S-S--------S--SS--S--SSS-----SS-EEEEHHHHHHHHHHHHHHTTT-S---------EEEEEPPTT--TTSPPEEEEEEEEE------HHHHHTS-HHHHHHHHHHHHHHHHHHHHHHHTT--S-HHHHHHHHHHHHHHHHHHHHHHHHHHHHHHHHT-